Protein AF-A0A535ZPJ7-F1 (afdb_monomer_lite)

Secondary structure (DSSP, 8-state):
-HHHHHHHHHHTT--EE--SSSEEEEE-S-HHHHHHHHHHTT---EESGGGT-TTEEEEE---HHHHHHHHHHHHTS---

Sequence (80 aa):
MRAKLRDVLARAGYQTLASQANFVTVLVPREDEFVARLAAFGLSVRPGTSLGMPGAVRITVPPPRGLAILQEALAQVPVP

Structure (mmCIF, N/CA/C/O backbone):
data_AF-A0A535ZPJ7-F1
#
_entry.id   AF-A0A535ZPJ7-F1
#
loop_
_atom_site.group_PDB
_atom_site.id
_atom_site.type_symbol
_atom_site.label_atom_id
_atom_site.label_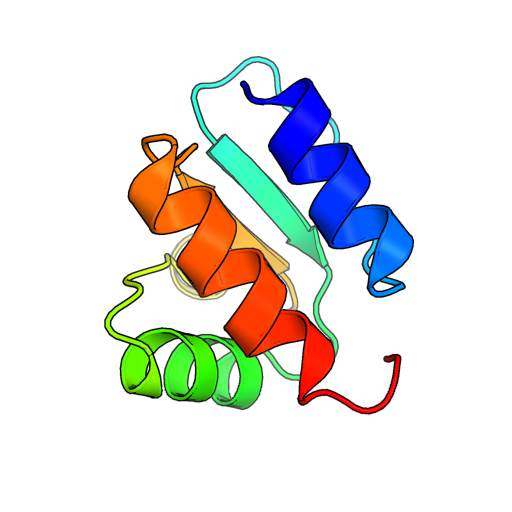alt_id
_atom_site.label_comp_id
_atom_site.label_asym_id
_atom_site.label_entity_id
_atom_site.label_seq_id
_atom_site.pdbx_PDB_ins_code
_atom_site.Cartn_x
_atom_site.Cartn_y
_atom_site.Cartn_z
_atom_site.occupancy
_atom_site.B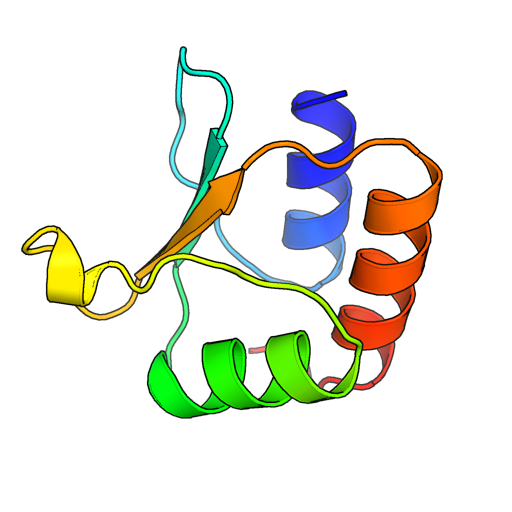_iso_or_equiv
_atom_site.auth_seq_id
_atom_site.auth_comp_id
_atom_site.auth_asym_id
_atom_site.auth_atom_id
_atom_site.pdbx_PDB_model_num
ATOM 1 N N . MET A 1 1 ? 8.341 -4.316 -13.393 1.00 73.62 1 MET A N 1
ATOM 2 C CA . MET A 1 1 ? 8.259 -4.165 -11.919 1.00 73.62 1 MET A CA 1
ATOM 3 C C . MET A 1 1 ? 6.897 -3.645 -11.453 1.00 73.62 1 MET A C 1
ATOM 5 O O . MET A 1 1 ? 6.302 -4.272 -10.593 1.00 73.62 1 MET A O 1
ATOM 9 N N . ARG A 1 2 ? 6.340 -2.582 -12.060 1.00 79.12 2 ARG A N 1
ATOM 10 C CA . ARG A 1 2 ? 4.986 -2.072 -11.744 1.00 79.12 2 ARG A CA 1
ATOM 11 C C . ARG A 1 2 ? 3.866 -3.116 -11.875 1.00 79.12 2 ARG A C 1
ATOM 13 O O . ARG A 1 2 ? 3.014 -3.183 -11.003 1.00 79.12 2 ARG A O 1
ATOM 20 N N . ALA A 1 3 ? 3.891 -3.940 -12.928 1.00 84.38 3 ALA A N 1
ATOM 21 C CA . ALA A 1 3 ? 2.939 -5.046 -13.093 1.00 84.38 3 ALA A CA 1
ATOM 22 C C . ALA A 1 3 ? 2.993 -6.020 -11.903 1.00 84.38 3 ALA A C 1
ATOM 24 O O . ALA A 1 3 ? 1.978 -6.247 -11.266 1.00 84.38 3 ALA A O 1
ATOM 25 N N . LYS A 1 4 ? 4.200 -6.445 -11.497 1.00 87.00 4 LYS A N 1
ATOM 26 C CA . LYS A 1 4 ? 4.396 -7.298 -10.313 1.00 87.00 4 LYS A CA 1
ATOM 27 C C . LYS A 1 4 ? 3.853 -6.665 -9.028 1.00 87.00 4 LYS A C 1
ATOM 29 O O . LYS A 1 4 ? 3.248 -7.361 -8.229 1.00 87.00 4 LYS A O 1
ATOM 34 N N . LEU A 1 5 ? 4.042 -5.356 -8.832 1.00 88.12 5 LEU A N 1
ATOM 35 C CA . LEU A 1 5 ? 3.461 -4.644 -7.688 1.00 88.12 5 LEU A CA 1
ATOM 36 C C . LEU A 1 5 ? 1.925 -4.686 -7.717 1.00 88.12 5 LEU A C 1
ATOM 38 O O . LEU A 1 5 ? 1.306 -4.953 -6.693 1.00 88.12 5 LEU A O 1
ATOM 42 N N . ARG A 1 6 ? 1.310 -4.465 -8.884 1.00 89.06 6 ARG A N 1
ATOM 43 C CA . ARG A 1 6 ? -0.148 -4.572 -9.042 1.00 89.06 6 ARG A CA 1
ATOM 44 C C . ARG A 1 6 ? -0.644 -5.987 -8.765 1.00 89.06 6 ARG A C 1
ATOM 46 O O . ARG A 1 6 ? -1.629 -6.131 -8.057 1.00 89.06 6 ARG A O 1
ATOM 53 N N . ASP A 1 7 ? 0.061 -7.003 -9.253 1.00 89.94 7 ASP A N 1
ATOM 54 C CA . ASP A 1 7 ? -0.298 -8.405 -9.020 1.00 89.94 7 ASP A CA 1
ATOM 55 C C . ASP A 1 7 ? -0.218 -8.766 -7.533 1.00 89.94 7 ASP A C 1
ATOM 57 O O . ASP A 1 7 ? -1.093 -9.452 -7.015 1.00 89.94 7 ASP A O 1
ATOM 61 N N . VAL A 1 8 ? 0.810 -8.281 -6.829 1.00 90.88 8 VAL A N 1
ATOM 62 C CA . VAL A 1 8 ? 0.955 -8.464 -5.377 1.00 90.88 8 VAL A CA 1
ATOM 63 C C . VAL A 1 8 ? -0.209 -7.828 -4.622 1.00 90.88 8 VAL A C 1
ATOM 65 O O . VAL A 1 8 ? -0.810 -8.480 -3.773 1.00 90.88 8 VAL A O 1
ATOM 68 N N . LEU A 1 9 ? -0.557 -6.584 -4.955 1.00 91.38 9 LEU A N 1
ATOM 69 C CA . LEU A 1 9 ? -1.665 -5.871 -4.316 1.00 91.38 9 LEU A CA 1
ATOM 70 C C . LEU A 1 9 ? -3.013 -6.542 -4.614 1.00 91.38 9 LEU A C 1
ATOM 72 O O . LEU A 1 9 ? -3.800 -6.750 -3.696 1.00 91.38 9 LEU A O 1
ATOM 76 N N . ALA A 1 10 ? -3.242 -6.958 -5.861 1.00 91.06 10 ALA A N 1
ATOM 77 C CA . ALA A 1 10 ? -4.460 -7.652 -6.268 1.00 91.06 10 ALA A CA 1
ATOM 78 C C . ALA A 1 10 ? -4.618 -9.014 -5.573 1.00 91.06 10 ALA A C 1
ATOM 80 O O . ALA A 1 10 ? -5.709 -9.347 -5.121 1.00 91.06 10 ALA A O 1
ATOM 81 N N . ARG A 1 11 ? -3.532 -9.787 -5.427 1.00 90.38 11 ARG A N 1
ATOM 82 C CA . ARG A 1 11 ? -3.540 -11.059 -4.676 1.00 90.38 11 ARG A CA 1
ATOM 83 C C . ARG A 1 11 ? -3.838 -10.871 -3.192 1.00 90.38 11 ARG A C 1
ATOM 85 O O . ARG A 1 11 ? -4.389 -11.773 -2.578 1.00 90.38 11 ARG A O 1
ATOM 92 N N . ALA A 1 12 ? -3.492 -9.713 -2.638 1.00 88.69 12 ALA A N 1
ATOM 93 C CA . ALA A 1 12 ? -3.838 -9.323 -1.276 1.00 88.69 12 ALA A CA 1
ATOM 94 C C . ALA A 1 12 ? -5.252 -8.707 -1.161 1.00 88.69 12 ALA A C 1
ATOM 96 O O . ALA A 1 12 ? -5.606 -8.196 -0.104 1.00 88.69 12 ALA A O 1
ATOM 97 N N . GLY A 1 13 ? -6.057 -8.738 -2.232 1.00 91.38 13 GLY A N 1
ATOM 98 C CA . GLY A 1 13 ? -7.440 -8.244 -2.254 1.00 91.38 13 GLY A CA 1
ATOM 99 C C . GLY A 1 13 ? -7.586 -6.746 -2.516 1.00 91.38 13 GLY A C 1
ATOM 100 O O . GLY A 1 13 ? -8.700 -6.230 -2.544 1.00 91.38 13 GLY A O 1
ATOM 101 N N . TYR A 1 14 ? -6.487 -6.027 -2.744 1.00 92.19 14 TYR A N 1
ATOM 102 C CA . TYR A 1 14 ? -6.538 -4.586 -2.938 1.00 92.19 14 TYR A CA 1
ATOM 103 C C . TYR A 1 14 ? -6.788 -4.191 -4.392 1.00 92.19 14 TYR A C 1
ATOM 105 O O . TYR A 1 14 ? -6.194 -4.724 -5.333 1.00 92.19 14 TYR A O 1
ATOM 113 N N . GLN A 1 15 ? -7.607 -3.157 -4.572 1.00 91.75 15 GLN A N 1
ATOM 114 C CA . GLN A 1 15 ? -7.830 -2.538 -5.873 1.00 91.75 15 GLN A CA 1
ATOM 115 C C . GLN A 1 15 ? -6.764 -1.479 -6.159 1.00 91.75 15 GLN A C 1
ATOM 117 O O . GLN A 1 15 ? -6.476 -0.617 -5.329 1.00 91.75 15 GLN A O 1
ATOM 122 N N . THR A 1 16 ? -6.189 -1.514 -7.362 1.00 91.62 16 THR A N 1
ATOM 123 C CA . THR A 1 16 ? -5.201 -0.523 -7.811 1.00 91.62 16 THR A CA 1
ATOM 124 C C . THR A 1 16 ? -5.766 0.349 -8.919 1.00 91.62 16 THR A C 1
ATOM 126 O O . THR A 1 16 ? -6.307 -0.180 -9.891 1.00 91.62 16 THR A O 1
ATOM 129 N N . LEU A 1 17 ? -5.542 1.657 -8.846 1.00 87.62 17 LEU A N 1
ATOM 130 C CA . LEU A 1 17 ? -5.840 2.569 -9.945 1.00 87.62 17 LEU A CA 1
ATOM 131 C C . LEU A 1 17 ? -4.755 2.474 -11.024 1.00 87.62 17 LEU A C 1
ATOM 133 O O . LEU A 1 17 ? -3.558 2.350 -10.732 1.00 87.62 17 LEU A O 1
ATOM 137 N N . ALA A 1 18 ? -5.170 2.524 -12.291 1.00 73.19 18 ALA A N 1
ATOM 138 C CA . ALA A 1 18 ? -4.243 2.522 -13.413 1.00 73.19 18 ALA A CA 1
ATOM 139 C C . ALA A 1 18 ? -3.360 3.780 -13.369 1.00 73.19 18 ALA A C 1
ATOM 141 O O . ALA A 1 18 ? -3.853 4.897 -13.247 1.00 73.19 18 ALA A O 1
ATOM 142 N N . SER A 1 19 ? -2.044 3.601 -13.479 1.00 66.88 19 SER A N 1
ATOM 143 C CA . SER A 1 19 ? -1.078 4.700 -13.486 1.00 66.88 19 SER A CA 1
ATOM 144 C C . SER A 1 19 ? -0.023 4.465 -14.562 1.00 66.88 19 SER A C 1
ATOM 146 O O . SER A 1 19 ? 0.520 3.363 -14.678 1.00 66.88 19 SER A O 1
ATOM 148 N N . GLN A 1 20 ? 0.277 5.510 -15.338 1.00 64.88 20 GLN A N 1
ATOM 149 C CA . GLN A 1 20 ? 1.406 5.560 -16.276 1.00 64.88 20 GLN A CA 1
ATOM 150 C C . GLN A 1 20 ? 2.726 5.939 -15.570 1.00 64.88 20 GLN A C 1
ATOM 152 O O . GLN A 1 20 ? 3.782 5.879 -16.190 1.00 64.88 20 GLN A O 1
ATOM 157 N N . ALA A 1 21 ? 2.706 6.253 -14.269 1.00 76.12 21 ALA A N 1
ATOM 158 C CA . ALA A 1 21 ? 3.859 6.747 -13.513 1.00 76.12 21 ALA A CA 1
ATOM 159 C C . ALA A 1 21 ? 4.667 5.643 -12.790 1.00 76.12 21 ALA A C 1
ATOM 161 O O . ALA A 1 21 ? 4.330 4.454 -12.827 1.00 76.12 21 ALA A O 1
ATOM 162 N N . ASN A 1 22 ? 5.730 6.057 -12.084 1.00 83.31 22 ASN A N 1
ATOM 163 C CA . ASN A 1 22 ? 6.625 5.218 -11.262 1.00 83.31 22 ASN A CA 1
ATOM 164 C C . ASN A 1 22 ? 6.029 4.821 -9.895 1.00 83.31 22 ASN A C 1
ATOM 166 O O . ASN A 1 22 ? 6.750 4.521 -8.943 1.00 83.31 22 ASN A O 1
ATOM 170 N N . PHE A 1 23 ? 4.703 4.822 -9.783 1.00 86.88 23 PHE A N 1
ATOM 171 C CA . PHE A 1 23 ? 3.970 4.460 -8.576 1.00 86.88 23 PHE A CA 1
ATOM 172 C C . PHE A 1 23 ? 2.657 3.764 -8.930 1.00 86.88 23 PHE A C 1
ATOM 174 O O . PHE A 1 23 ? 2.139 3.900 -10.041 1.00 86.88 23 PHE A O 1
ATOM 181 N N . VAL A 1 24 ? 2.108 3.044 -7.958 1.00 90.38 24 VAL A N 1
ATOM 182 C CA . VAL A 1 24 ? 0.761 2.476 -7.992 1.00 90.38 24 VAL A CA 1
ATOM 183 C C . VAL A 1 24 ? -0.052 3.141 -6.891 1.00 90.38 24 VAL A C 1
ATOM 185 O O . VAL A 1 24 ? 0.418 3.252 -5.760 1.00 90.38 24 VAL A O 1
ATOM 188 N N . THR A 1 25 ? -1.256 3.593 -7.226 1.00 92.56 25 THR A N 1
ATOM 189 C CA . THR A 1 25 ? -2.227 4.040 -6.225 1.00 92.56 25 THR A CA 1
ATOM 190 C C . THR A 1 25 ? -3.117 2.858 -5.878 1.00 92.56 25 THR A C 1
ATOM 192 O O . THR A 1 25 ? -3.684 2.235 -6.777 1.00 92.56 25 THR A O 1
ATOM 195 N N . VAL A 1 26 ? -3.209 2.531 -4.596 1.00 93.81 26 VAL A N 1
ATOM 196 C CA . VAL A 1 26 ? -4.029 1.444 -4.064 1.00 93.81 26 VAL A CA 1
ATOM 197 C C . VAL A 1 26 ? -5.164 2.027 -3.232 1.00 93.81 26 VAL A C 1
ATOM 199 O O . VAL A 1 26 ? -4.929 2.945 -2.455 1.00 93.81 26 VAL A O 1
ATOM 202 N N . LEU A 1 27 ? -6.383 1.527 -3.411 1.00 93.75 27 LEU A N 1
ATOM 203 C CA . LEU A 1 27 ? -7.524 1.902 -2.579 1.00 93.75 27 LEU A CA 1
ATOM 204 C C . LEU A 1 27 ? -7.473 1.105 -1.276 1.00 93.75 27 LEU A C 1
ATOM 206 O O . LEU A 1 27 ? -7.288 -0.113 -1.307 1.00 93.75 27 LEU A O 1
ATOM 210 N N . VAL A 1 28 ? -7.613 1.791 -0.143 1.00 92.06 28 VAL A N 1
ATOM 211 C CA . VAL A 1 28 ? -7.528 1.189 1.192 1.00 92.06 28 VAL A CA 1
ATOM 212 C C . VAL A 1 28 ? -8.642 1.732 2.096 1.00 92.06 28 VAL A C 1
ATOM 214 O O . VAL A 1 28 ? -8.844 2.943 2.150 1.00 92.06 28 VAL A O 1
ATOM 217 N N . PRO A 1 29 ? -9.363 0.869 2.836 1.00 85.69 29 PRO A N 1
ATOM 218 C CA . PRO A 1 29 ? -10.488 1.302 3.668 1.00 85.69 29 PRO A CA 1
ATOM 219 C C . PRO A 1 29 ? -10.053 2.104 4.903 1.00 85.69 29 PRO A C 1
ATOM 221 O O . PRO A 1 29 ? -10.803 2.947 5.385 1.00 85.69 29 PRO A O 1
ATOM 224 N N . ARG A 1 30 ? -8.843 1.853 5.418 1.00 89.25 30 ARG A N 1
ATOM 225 C CA . ARG A 1 30 ? -8.267 2.543 6.581 1.00 89.25 30 ARG A CA 1
ATOM 226 C C . ARG A 1 30 ? -6.836 2.962 6.270 1.00 89.25 30 ARG A C 1
ATOM 228 O O . ARG A 1 30 ? -5.900 2.179 6.421 1.00 89.25 30 ARG A O 1
ATOM 235 N N . GLU A 1 31 ? -6.693 4.180 5.760 1.00 91.69 31 GLU A N 1
ATOM 236 C CA . GLU A 1 31 ? -5.418 4.709 5.266 1.00 91.69 31 GLU A CA 1
ATOM 237 C C . GLU A 1 31 ? -4.342 4.744 6.357 1.00 91.69 31 GLU A C 1
ATOM 239 O O . GLU A 1 31 ? -3.267 4.180 6.157 1.00 91.69 31 GLU A O 1
ATOM 244 N N . ASP A 1 32 ? -4.647 5.330 7.517 1.00 91.69 32 ASP A N 1
ATOM 245 C CA . ASP A 1 32 ? -3.685 5.483 8.614 1.00 91.69 32 ASP A CA 1
ATOM 246 C C . ASP A 1 32 ? -3.166 4.133 9.120 1.00 91.69 32 ASP A C 1
ATOM 248 O O . ASP A 1 32 ? -1.959 3.947 9.278 1.00 91.69 32 ASP A O 1
ATOM 252 N N . GLU A 1 33 ? -4.061 3.156 9.299 1.00 91.69 33 GLU A N 1
ATOM 253 C CA . GLU A 1 33 ? -3.691 1.795 9.704 1.00 91.69 33 GLU A CA 1
ATOM 254 C C . GLU A 1 33 ? -2.793 1.122 8.658 1.00 91.69 33 GLU A C 1
ATOM 256 O O . GLU A 1 33 ? -1.802 0.471 8.999 1.00 91.69 33 GLU A O 1
ATOM 261 N N . PHE A 1 34 ? -3.104 1.301 7.371 1.00 92.06 34 PHE A N 1
ATOM 262 C CA . PHE A 1 34 ? -2.306 0.746 6.284 1.00 92.06 34 PHE A CA 1
ATOM 263 C C . PHE A 1 34 ? -0.903 1.366 6.236 1.00 92.06 34 PHE A C 1
ATOM 265 O O . PHE A 1 34 ? 0.089 0.640 6.136 1.00 92.06 34 PHE A O 1
ATOM 272 N N . VAL A 1 35 ? -0.802 2.694 6.342 1.00 93.19 35 VAL A N 1
ATOM 273 C CA . VAL A 1 35 ? 0.477 3.420 6.337 1.00 93.19 35 VAL A CA 1
ATOM 274 C C . VAL A 1 35 ? 1.320 3.047 7.555 1.00 93.19 35 VAL A C 1
ATOM 276 O O . VAL A 1 35 ? 2.490 2.694 7.394 1.00 93.19 35 VAL A O 1
ATOM 279 N N . ALA A 1 36 ? 0.737 3.075 8.757 1.00 92.25 36 ALA A N 1
ATOM 280 C CA . ALA A 1 36 ? 1.432 2.734 9.996 1.00 92.25 36 ALA A CA 1
ATOM 281 C C . ALA A 1 36 ? 1.959 1.294 9.972 1.00 92.25 36 ALA A C 1
ATOM 283 O O . ALA A 1 36 ? 3.094 1.036 10.378 1.00 92.25 36 ALA A O 1
ATOM 284 N N . ARG A 1 37 ? 1.176 0.354 9.430 1.00 88.75 37 ARG A N 1
ATOM 285 C CA . ARG A 1 37 ? 1.614 -1.036 9.311 1.00 88.75 37 ARG A CA 1
ATOM 286 C C . ARG A 1 37 ? 2.770 -1.183 8.335 1.00 88.75 37 ARG A C 1
ATOM 288 O O . ARG A 1 37 ? 3.764 -1.802 8.689 1.00 88.75 37 ARG A O 1
ATOM 295 N N . LEU A 1 38 ? 2.688 -0.607 7.136 1.00 91.75 38 LEU A N 1
ATOM 296 C CA . LEU A 1 38 ? 3.810 -0.667 6.193 1.00 91.75 38 LEU A CA 1
ATOM 297 C C . LEU A 1 38 ? 5.080 -0.036 6.785 1.00 91.75 38 LEU A C 1
ATOM 299 O O . LEU A 1 38 ? 6.167 -0.597 6.631 1.00 91.75 38 LEU A O 1
ATOM 303 N N . ALA A 1 39 ? 4.942 1.051 7.549 1.00 92.69 39 ALA A N 1
ATOM 304 C CA . ALA A 1 39 ? 6.057 1.660 8.264 1.00 92.69 39 ALA A CA 1
ATOM 305 C C . ALA A 1 39 ? 6.694 0.709 9.298 1.00 92.69 39 ALA A C 1
ATOM 307 O O . ALA A 1 39 ? 7.918 0.697 9.419 1.00 92.69 39 ALA A O 1
ATOM 308 N N . ALA A 1 40 ? 5.911 -0.143 9.973 1.00 91.88 40 ALA A N 1
ATOM 309 C CA . ALA A 1 40 ? 6.431 -1.163 10.893 1.00 91.88 40 ALA A CA 1
ATOM 310 C C . ALA A 1 40 ? 7.314 -2.221 10.197 1.00 91.88 40 ALA A C 1
ATOM 312 O O . ALA A 1 40 ? 8.212 -2.778 10.821 1.00 91.88 40 ALA A O 1
ATOM 313 N N . PHE A 1 41 ? 7.120 -2.444 8.892 1.00 89.75 41 PHE A N 1
ATOM 314 C CA . PHE A 1 41 ? 7.987 -3.283 8.050 1.00 89.75 41 PHE A CA 1
ATOM 315 C C . PHE A 1 41 ? 9.120 -2.486 7.372 1.00 89.75 41 PHE A C 1
ATOM 317 O O . PHE A 1 41 ? 9.814 -2.997 6.493 1.00 89.75 41 PHE A O 1
ATOM 324 N N . GLY A 1 42 ? 9.315 -1.217 7.744 1.00 90.44 42 GLY A N 1
ATOM 325 C CA . GLY A 1 42 ? 10.327 -0.339 7.153 1.00 90.44 42 GLY A CA 1
ATOM 326 C C . GLY A 1 42 ? 9.967 0.186 5.759 1.00 90.44 42 GLY A C 1
ATOM 327 O O . GLY A 1 42 ? 10.843 0.671 5.039 1.00 90.44 42 GLY A O 1
ATOM 328 N N . LEU A 1 43 ? 8.697 0.100 5.350 1.00 90.88 43 LEU A N 1
ATOM 329 C CA . LEU A 1 43 ? 8.217 0.618 4.072 1.00 90.88 43 LEU A CA 1
ATOM 330 C C . LEU A 1 43 ? 7.596 2.004 4.252 1.00 90.88 43 LEU A C 1
ATOM 332 O O . LEU A 1 43 ? 6.577 2.172 4.916 1.00 90.88 43 LEU A 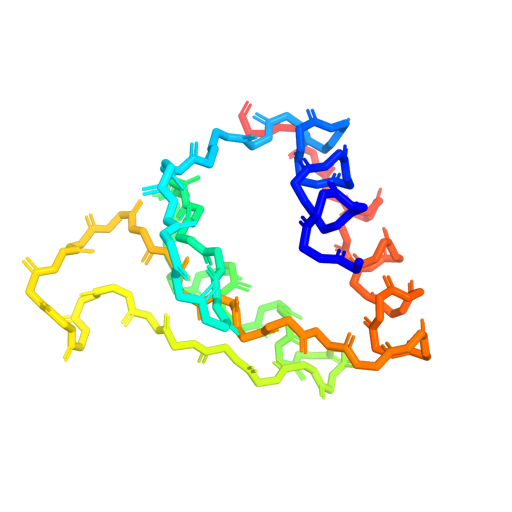O 1
ATOM 336 N N . SER A 1 44 ? 8.179 3.003 3.592 1.00 91.81 44 SER A N 1
ATOM 337 C CA . SER A 1 44 ? 7.594 4.341 3.505 1.00 91.81 44 SER A CA 1
ATOM 338 C C . SER A 1 44 ? 6.689 4.445 2.278 1.00 91.81 44 SER A C 1
ATOM 340 O O . SER A 1 44 ? 7.107 4.179 1.148 1.00 91.81 44 SER A O 1
ATOM 342 N N . VAL A 1 45 ? 5.442 4.850 2.501 1.00 92.94 45 VAL A N 1
ATOM 343 C CA . VAL A 1 45 ? 4.429 5.084 1.465 1.00 92.94 45 VAL A CA 1
ATOM 344 C C . VAL A 1 45 ? 3.834 6.476 1.630 1.00 92.94 45 VAL A C 1
ATOM 346 O O . VAL A 1 45 ? 4.034 7.128 2.654 1.00 92.94 45 VAL A O 1
ATOM 349 N N . ARG A 1 46 ? 3.114 6.961 0.616 1.00 94.38 46 ARG A N 1
ATOM 350 C CA . ARG A 1 46 ? 2.463 8.271 0.687 1.00 94.38 46 ARG A CA 1
ATOM 351 C C . ARG A 1 46 ? 0.952 8.110 0.845 1.00 94.38 46 ARG A C 1
ATOM 353 O O . ARG A 1 46 ? 0.349 7.562 -0.078 1.00 94.38 46 ARG A O 1
ATOM 360 N N . PRO A 1 47 ? 0.345 8.594 1.941 1.00 93.75 47 PRO A N 1
ATOM 361 C CA . PRO A 1 47 ? -1.107 8.651 2.043 1.00 93.75 47 PRO A CA 1
ATOM 362 C C . PRO A 1 47 ? -1.681 9.526 0.923 1.00 93.75 47 PRO A C 1
ATOM 364 O O . PRO A 1 47 ? -1.098 10.545 0.534 1.00 93.75 47 PRO A O 1
ATOM 367 N N . GLY A 1 48 ? -2.805 9.096 0.369 1.00 90.44 48 GLY A N 1
ATOM 368 C CA . GLY A 1 48 ? -3.595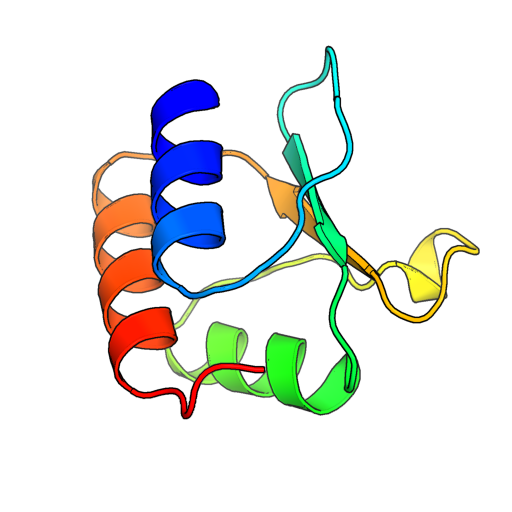 9.818 -0.611 1.00 90.44 48 GLY A CA 1
ATOM 369 C C . GLY A 1 48 ? -4.246 11.060 -0.015 1.00 90.44 48 GLY A C 1
ATOM 370 O O . GLY A 1 48 ? -4.406 12.040 -0.738 1.00 90.44 48 GLY A O 1
ATOM 371 N N . THR A 1 49 ? -4.501 11.111 1.296 1.00 90.25 49 THR A N 1
ATOM 372 C CA . THR A 1 49 ? -4.973 12.333 1.973 1.00 90.25 49 THR A CA 1
ATOM 373 C C . THR A 1 49 ? -3.990 13.499 1.798 1.00 90.25 49 THR A C 1
ATOM 375 O O . THR A 1 49 ? -4.409 14.619 1.512 1.00 90.25 49 THR A O 1
ATOM 378 N N . SER A 1 50 ? -2.673 13.244 1.801 1.00 86.81 50 SER A N 1
ATOM 379 C CA . SER A 1 50 ? -1.654 14.261 1.467 1.00 86.81 50 SER A CA 1
ATOM 380 C C . SER A 1 50 ? -1.665 14.711 -0.003 1.00 86.81 50 SER A C 1
ATOM 382 O O . SER A 1 50 ? -0.923 15.617 -0.375 1.00 86.81 50 SER A O 1
ATOM 384 N N . LEU A 1 51 ? -2.458 14.056 -0.850 1.00 83.50 51 LEU A N 1
ATOM 385 C CA . LEU A 1 51 ? -2.609 14.316 -2.282 1.00 83.50 51 LEU A CA 1
ATOM 386 C C . LEU A 1 51 ? -4.049 14.721 -2.653 1.00 83.50 51 LEU A C 1
ATOM 388 O O . LEU A 1 51 ? -4.357 14.805 -3.839 1.00 83.50 51 LEU A O 1
ATOM 392 N N . GLY A 1 52 ? -4.935 14.938 -1.672 1.00 88.69 52 GLY A N 1
ATOM 393 C CA . GLY A 1 52 ? -6.349 15.249 -1.912 1.00 88.69 52 GLY A CA 1
ATOM 394 C C . GLY A 1 52 ? -7.210 14.050 -2.336 1.00 88.69 52 GLY A C 1
ATOM 395 O O . GLY A 1 52 ? -8.288 14.246 -2.888 1.00 88.69 52 GLY A O 1
ATOM 396 N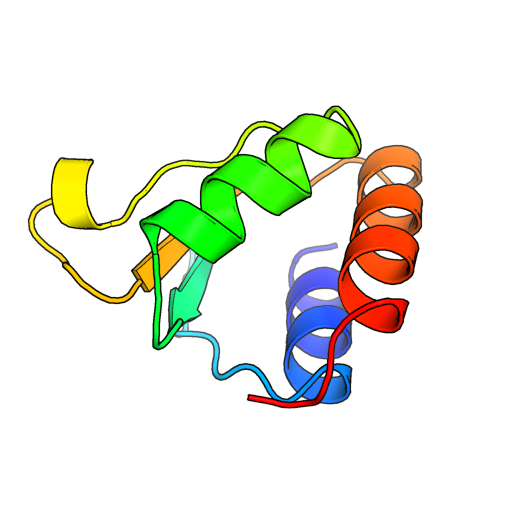 N . MET A 1 53 ? -6.756 12.817 -2.087 1.00 88.44 53 MET A N 1
ATOM 397 C CA . MET A 1 53 ? -7.468 11.566 -2.388 1.00 88.44 53 MET A CA 1
ATOM 398 C C . MET A 1 53 ? -7.523 10.650 -1.149 1.00 88.44 53 MET A C 1
ATOM 400 O O . MET A 1 53 ? -6.767 9.679 -1.075 1.00 88.44 53 MET A O 1
ATOM 404 N N . PRO A 1 54 ? -8.381 10.949 -0.156 1.00 90.06 54 PRO A N 1
ATOM 405 C CA . PRO A 1 54 ? -8.559 10.090 1.014 1.00 90.06 54 PRO A CA 1
ATOM 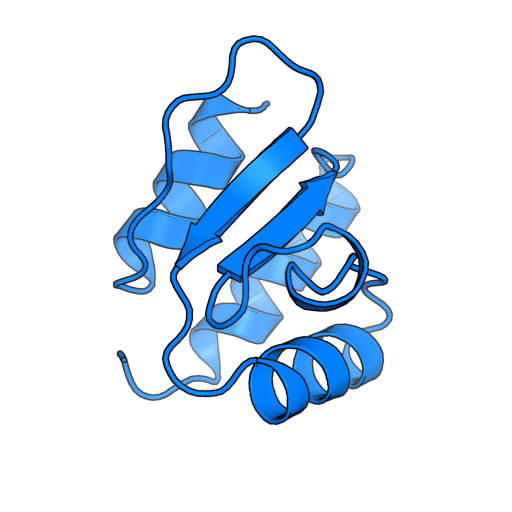406 C C . PRO A 1 54 ? -9.005 8.671 0.633 1.00 90.06 54 PRO A C 1
ATOM 408 O O . PRO A 1 54 ? -9.695 8.477 -0.369 1.00 90.06 54 PRO A O 1
ATOM 411 N N . GLY A 1 55 ? -8.628 7.676 1.440 1.00 92.06 55 GLY A N 1
ATOM 412 C CA . GLY A 1 55 ? -8.955 6.264 1.180 1.00 92.06 55 GLY A CA 1
ATOM 413 C C . GLY A 1 55 ? -8.080 5.604 0.108 1.00 92.06 55 GLY A C 1
ATOM 414 O O . GLY A 1 55 ? -8.418 4.545 -0.423 1.00 92.06 55 GLY A O 1
ATOM 415 N N . ALA A 1 56 ? -6.945 6.216 -0.229 1.00 94.19 56 ALA A N 1
ATOM 416 C CA . ALA A 1 56 ? -5.979 5.663 -1.164 1.00 94.19 56 ALA A CA 1
ATOM 417 C C . ALA A 1 56 ? -4.554 5.838 -0.642 1.00 94.19 56 ALA A C 1
ATOM 419 O O . ALA A 1 56 ? -4.262 6.774 0.080 1.00 94.19 56 ALA A O 1
ATOM 420 N N . VAL A 1 57 ? -3.629 4.975 -1.045 1.00 94.75 57 VAL A N 1
ATOM 421 C CA . VAL A 1 57 ? -2.203 5.106 -0.730 1.00 94.75 57 VAL A CA 1
ATOM 422 C C . VAL A 1 57 ? -1.400 5.012 -2.014 1.00 94.75 57 VAL A C 1
ATOM 424 O O . VAL A 1 57 ? -1.636 4.160 -2.870 1.00 94.75 57 VAL A O 1
ATOM 427 N N . ARG A 1 58 ? -0.417 5.895 -2.162 1.00 94.38 58 ARG A N 1
ATOM 428 C CA . ARG A 1 58 ? 0.524 5.885 -3.275 1.00 94.38 58 ARG A CA 1
ATOM 429 C C . ARG A 1 58 ? 1.796 5.148 -2.878 1.00 94.38 58 ARG A C 1
ATOM 431 O O . ARG A 1 58 ? 2.570 5.615 -2.040 1.00 94.38 58 ARG A O 1
ATOM 438 N N . ILE A 1 59 ? 2.041 4.031 -3.552 1.00 91.62 59 ILE A N 1
ATOM 439 C CA . ILE A 1 59 ? 3.221 3.188 -3.374 1.00 91.62 59 ILE A CA 1
ATOM 440 C C . ILE A 1 59 ? 4.150 3.401 -4.569 1.00 91.62 59 ILE A C 1
ATOM 442 O O . ILE A 1 59 ? 3.835 3.014 -5.697 1.00 91.62 59 ILE A O 1
ATOM 446 N N . THR A 1 60 ? 5.303 4.027 -4.339 1.00 91.06 60 THR A N 1
ATOM 447 C CA . THR A 1 60 ? 6.379 4.075 -5.340 1.00 91.06 60 THR A CA 1
ATOM 448 C C . THR A 1 60 ? 6.848 2.655 -5.630 1.00 91.06 60 THR A C 1
ATOM 450 O O . THR A 1 60 ? 6.985 1.859 -4.705 1.00 91.06 60 THR A O 1
ATOM 453 N N . VAL A 1 61 ? 7.094 2.323 -6.900 1.00 81.94 61 VAL A N 1
ATOM 454 C CA . VAL A 1 61 ? 7.517 0.968 -7.280 1.00 81.94 61 VAL A CA 1
ATOM 455 C C . VAL A 1 61 ? 8.830 0.622 -6.563 1.00 81.94 61 VAL A C 1
ATOM 457 O O . VAL A 1 61 ? 9.844 1.268 -6.835 1.00 81.94 61 VAL A O 1
ATOM 460 N N . PRO A 1 62 ? 8.840 -0.375 -5.660 1.00 79.75 62 PRO A N 1
ATOM 461 C CA . PRO A 1 62 ? 10.029 -0.682 -4.884 1.00 79.75 62 PRO A CA 1
ATOM 462 C C . PRO A 1 62 ? 11.045 -1.490 -5.712 1.00 79.75 62 PRO A C 1
ATOM 464 O O . PRO A 1 62 ? 10.675 -2.147 -6.695 1.00 79.75 62 PRO A O 1
ATOM 467 N N . PRO A 1 63 ? 12.328 -1.505 -5.304 1.00 85.69 63 PRO A N 1
ATOM 468 C CA . PRO A 1 63 ? 13.286 -2.499 -5.785 1.00 85.69 63 PRO A CA 1
ATOM 469 C C . PRO A 1 63 ? 12.851 -3.920 -5.361 1.00 85.69 63 PRO A C 1
ATOM 471 O O . PRO A 1 63 ? 12.023 -4.058 -4.458 1.00 85.69 63 PRO A O 1
ATOM 474 N N . PRO A 1 64 ? 13.421 -4.996 -5.944 1.00 87.00 64 PRO A N 1
ATOM 475 C CA . PRO A 1 64 ? 13.001 -6.377 -5.669 1.00 87.00 64 PRO A CA 1
ATOM 476 C C . PRO A 1 64 ? 12.921 -6.737 -4.179 1.00 87.00 64 PRO A C 1
ATOM 478 O O . PRO A 1 64 ? 11.951 -7.353 -3.749 1.00 87.00 64 PRO A O 1
ATOM 481 N N . ARG A 1 65 ? 13.893 -6.286 -3.375 1.00 87.06 65 ARG A N 1
ATOM 482 C CA . ARG A 1 65 ? 13.895 -6.491 -1.918 1.00 87.06 65 ARG A CA 1
ATOM 483 C C . ARG A 1 65 ? 12.703 -5.818 -1.232 1.00 87.06 65 ARG A C 1
ATOM 485 O O . ARG A 1 65 ? 12.075 -6.425 -0.378 1.00 87.06 65 ARG A O 1
ATOM 492 N N . GLY A 1 66 ? 12.369 -4.589 -1.626 1.00 88.81 66 GLY A N 1
ATOM 493 C CA . GLY A 1 66 ? 11.209 -3.883 -1.078 1.00 88.81 66 GLY A CA 1
ATOM 494 C C . GLY A 1 66 ? 9.883 -4.517 -1.502 1.00 88.81 66 GLY A C 1
ATOM 495 O O . GLY A 1 66 ? 8.928 -4.491 -0.736 1.00 88.81 66 GLY A O 1
ATOM 496 N N . LEU A 1 67 ? 9.827 -5.144 -2.684 1.00 90.19 67 LEU A N 1
ATOM 497 C CA . LEU A 1 67 ? 8.649 -5.904 -3.107 1.00 90.19 67 LEU A CA 1
ATOM 498 C C . LEU A 1 67 ? 8.432 -7.151 -2.237 1.00 90.19 67 LEU A C 1
ATOM 500 O O . LEU A 1 67 ? 7.295 -7.425 -1.874 1.00 90.19 67 LEU A O 1
ATOM 504 N N . ALA A 1 68 ? 9.502 -7.865 -1.872 1.00 90.12 68 ALA A N 1
ATOM 505 C CA . ALA A 1 68 ? 9.413 -9.016 -0.972 1.00 90.12 68 ALA A CA 1
ATOM 506 C C . ALA A 1 68 ? 8.913 -8.612 0.428 1.00 90.12 68 ALA A C 1
ATOM 508 O O . ALA A 1 68 ? 7.989 -9.230 0.946 1.00 90.12 68 ALA A O 1
ATOM 509 N N . ILE A 1 69 ? 9.448 -7.518 0.986 1.00 90.69 69 ILE A N 1
ATOM 510 C CA . ILE A 1 69 ? 8.983 -6.961 2.270 1.00 90.69 69 ILE A CA 1
ATOM 511 C C . ILE A 1 69 ? 7.505 -6.556 2.179 1.00 90.69 69 ILE A C 1
ATOM 513 O O . ILE A 1 69 ? 6.731 -6.814 3.095 1.00 90.69 69 ILE A O 1
ATOM 517 N N . LEU A 1 70 ? 7.083 -5.961 1.058 1.00 90.94 70 LEU A N 1
ATOM 518 C CA . LEU A 1 70 ? 5.679 -5.607 0.853 1.00 90.94 70 LEU A CA 1
ATOM 519 C C . LEU A 1 70 ? 4.782 -6.848 0.822 1.00 90.94 70 LEU A C 1
ATOM 521 O O . LEU A 1 70 ? 3.716 -6.833 1.422 1.00 90.94 70 LEU A O 1
ATOM 525 N N . GLN A 1 71 ? 5.194 -7.920 0.145 1.00 90.88 71 GLN A N 1
ATOM 526 C CA . GLN A 1 71 ? 4.432 -9.171 0.124 1.00 90.88 71 GLN A CA 1
ATOM 527 C C . GLN A 1 71 ? 4.259 -9.753 1.528 1.00 90.88 71 GLN A C 1
ATOM 529 O O . GLN A 1 71 ? 3.159 -10.170 1.875 1.00 90.88 71 GLN A O 1
ATOM 534 N N . GLU A 1 72 ? 5.316 -9.740 2.338 1.00 89.94 72 GLU A N 1
ATOM 535 C CA . GLU A 1 72 ? 5.267 -10.193 3.728 1.00 89.94 72 GLU A CA 1
ATOM 536 C C . GLU A 1 72 ? 4.326 -9.324 4.574 1.00 89.94 72 GLU A C 1
ATOM 538 O O . GLU A 1 72 ? 3.437 -9.844 5.248 1.00 89.94 72 GLU A O 1
ATOM 543 N N . ALA A 1 73 ? 4.447 -7.999 4.458 1.00 89.31 73 ALA A N 1
ATOM 544 C CA . ALA A 1 73 ? 3.591 -7.050 5.163 1.00 89.31 73 ALA A CA 1
ATOM 545 C C . ALA A 1 73 ? 2.105 -7.180 4.785 1.00 89.31 73 ALA A C 1
ATOM 547 O O . ALA A 1 73 ? 1.240 -6.888 5.609 1.00 89.31 73 ALA A O 1
ATOM 548 N N . LEU A 1 74 ? 1.801 -7.597 3.548 1.00 88.81 74 LEU A N 1
ATOM 549 C CA . LEU A 1 74 ? 0.438 -7.833 3.058 1.00 88.81 74 LEU A CA 1
ATOM 550 C C . LEU A 1 74 ? -0.097 -9.234 3.397 1.00 88.81 74 LEU A C 1
ATOM 552 O O . LEU A 1 74 ? -1.306 -9.399 3.496 1.00 88.81 74 LEU A O 1
ATOM 556 N N . ALA A 1 75 ? 0.764 -10.236 3.592 1.00 86.44 75 ALA A N 1
ATOM 557 C CA . ALA A 1 75 ? 0.347 -11.589 3.972 1.00 86.44 75 ALA A CA 1
ATOM 558 C C . ALA A 1 75 ? -0.127 -11.678 5.433 1.00 86.44 75 ALA A C 1
ATOM 560 O O . ALA A 1 75 ? -0.931 -12.541 5.770 1.00 86.44 75 ALA A O 1
ATOM 561 N N . GLN A 1 76 ? 0.333 -10.771 6.298 1.00 81.38 76 GLN A N 1
ATOM 562 C CA . GLN A 1 76 ? -0.093 -10.689 7.701 1.00 81.38 76 GLN A CA 1
ATOM 563 C C . GLN A 1 76 ? -1.413 -9.915 7.887 1.00 81.38 76 GLN A C 1
ATOM 565 O O . GLN A 1 76 ? -1.708 -9.412 8.971 1.00 81.38 76 GLN A O 1
ATOM 570 N N . VAL A 1 77 ? -2.202 -9.778 6.819 1.00 65.94 77 VAL A N 1
ATOM 571 C CA . VAL A 1 77 ? -3.379 -8.909 6.756 1.00 65.94 77 VAL A CA 1
ATOM 572 C C . VAL A 1 77 ? -4.623 -9.750 6.483 1.00 65.94 77 VAL A C 1
ATOM 574 O O . VAL A 1 77 ? -4.632 -10.506 5.512 1.00 65.94 77 VAL A O 1
ATOM 577 N N . PRO A 1 78 ? -5.698 -9.613 7.279 1.00 61.12 78 PRO A N 1
ATOM 578 C CA . PRO A 1 78 ? -7.017 -10.080 6.869 1.00 61.12 78 PRO A CA 1
ATOM 579 C C . PRO A 1 78 ? -7.429 -9.319 5.608 1.00 61.12 78 PRO A C 1
ATOM 581 O O . PRO A 1 78 ? -7.366 -8.091 5.599 1.00 61.12 78 PRO A O 1
ATOM 584 N N . VAL A 1 79 ? -7.804 -10.040 4.550 1.00 60.62 79 VAL A N 1
ATOM 585 C CA . VAL A 1 79 ? -8.218 -9.460 3.260 1.00 60.62 79 VAL A CA 1
ATOM 586 C C . VAL A 1 79 ? -9.217 -8.307 3.501 1.00 60.62 79 VAL A C 1
ATOM 588 O O . VAL A 1 79 ? -10.106 -8.487 4.338 1.00 60.62 79 VAL A O 1
ATOM 591 N N . PRO A 1 80 ? -9.036 -7.131 2.861 1.00 60.53 80 PRO A N 1
ATOM 592 C CA . PRO A 1 80 ? -9.916 -5.974 3.045 1.00 60.53 80 PRO A CA 1
ATOM 593 C C . PRO A 1 80 ? -11.380 -6.250 2.687 1.00 60.53 80 PRO A C 1
ATOM 595 O O . PRO A 1 80 ? -11.637 -7.134 1.837 1.00 60.53 80 PRO A O 1
#

Radius of gyration: 11.25 Å; chains: 1; bounding box: 24×27×27 Å

pLDDT: mean 87.15, std 8.07, range [60.53, 94.75]

Foldseek 3Di:
DVVLLCVLCVVLQWDWDDDPDQKIKTFAPDQVVLQVLCVVLVAHWAACVVVVDHRIIIHGNDDPVSSVSVSVSSVVDDRD